Protein AF-A0A5C8MMD8-F1 (afdb_monomer_lite)

pLDDT: mean 87.46, std 16.1, range [42.62, 98.06]

Radius of gyration: 28.69 Å; chains: 1; bounding box: 65×42×92 Å

Structure (mmCIF, N/CA/C/O backbone):
data_AF-A0A5C8MMD8-F1
#
_entry.id   AF-A0A5C8MMD8-F1
#
loop_
_atom_site.group_PDB
_atom_site.id
_atom_site.type_symbol
_atom_site.label_atom_id
_atom_site.label_alt_id
_atom_site.label_comp_id
_atom_site.label_asym_id
_atom_site.label_entity_id
_atom_site.label_seq_id
_atom_site.pdbx_PDB_ins_code
_atom_site.Cartn_x
_atom_site.Cartn_y
_atom_site.Cartn_z
_atom_site.occupancy
_atom_site.B_iso_or_equiv
_atom_site.auth_seq_id
_atom_site.auth_comp_id
_atom_site.auth_asym_id
_atom_site.auth_atom_id
_atom_site.pdbx_PDB_model_num
ATOM 1 N N . MET A 1 1 ? 32.318 -25.741 -52.973 1.00 46.41 1 MET A N 1
ATOM 2 C CA . MET A 1 1 ? 31.418 -24.563 -52.911 1.00 46.41 1 MET A CA 1
ATOM 3 C C . MET A 1 1 ? 30.140 -24.776 -52.085 1.00 46.41 1 MET A C 1
ATOM 5 O O . MET A 1 1 ? 29.779 -23.876 -51.345 1.00 46.41 1 MET A O 1
ATOM 9 N N . ARG A 1 2 ? 29.483 -25.950 -52.104 1.00 48.44 2 ARG A N 1
ATOM 10 C CA . ARG A 1 2 ? 28.218 -26.185 -51.361 1.00 48.44 2 ARG A CA 1
ATOM 11 C C . ARG A 1 2 ? 28.282 -26.127 -49.821 1.00 48.44 2 ARG A C 1
ATOM 13 O O . ARG A 1 2 ? 27.280 -25.807 -49.202 1.00 48.44 2 ARG A O 1
ATOM 20 N N . LYS A 1 3 ? 29.433 -26.405 -49.193 1.00 42.62 3 LYS A N 1
ATOM 21 C CA . LYS A 1 3 ? 29.568 -26.375 -47.718 1.00 42.62 3 LYS A CA 1
ATOM 22 C C . LYS A 1 3 ? 29.723 -24.961 -47.141 1.00 42.62 3 LYS A C 1
ATOM 24 O O . LYS A 1 3 ? 29.409 -24.745 -45.981 1.00 42.62 3 LYS A O 1
ATOM 29 N N . TRP A 1 4 ? 30.172 -24.003 -47.953 1.00 47.69 4 TRP A N 1
ATOM 30 C CA . TRP A 1 4 ? 30.433 -22.628 -47.508 1.00 47.69 4 TRP A CA 1
ATOM 31 C C . TRP A 1 4 ? 29.162 -21.766 -47.553 1.00 47.69 4 TRP A C 1
ATOM 33 O O . TRP A 1 4 ? 29.033 -20.815 -46.792 1.00 47.69 4 TRP A O 1
ATOM 43 N N . MET A 1 5 ? 28.177 -22.157 -48.370 1.00 52.69 5 MET A N 1
ATOM 44 C CA . MET A 1 5 ? 26.865 -21.501 -48.427 1.00 52.69 5 MET A CA 1
ATOM 45 C C . MET A 1 5 ? 25.982 -21.802 -47.204 1.00 52.69 5 MET A C 1
ATOM 47 O O . MET A 1 5 ? 25.173 -20.964 -46.822 1.00 52.69 5 MET A O 1
ATOM 51 N N . ILE A 1 6 ? 26.161 -22.953 -46.545 1.00 56.09 6 ILE A N 1
ATOM 52 C CA . ILE A 1 6 ? 25.385 -23.314 -45.342 1.00 56.09 6 ILE A CA 1
ATOM 53 C C . ILE A 1 6 ? 25.872 -22.521 -44.119 1.00 56.09 6 ILE A C 1
ATOM 55 O O . ILE A 1 6 ? 25.065 -22.070 -43.313 1.00 56.09 6 ILE A O 1
ATOM 59 N N . VAL A 1 7 ? 27.182 -22.272 -44.015 1.00 55.50 7 VAL A N 1
ATOM 60 C CA . VAL A 1 7 ? 27.767 -21.476 -42.920 1.00 55.50 7 VAL A CA 1
ATOM 61 C C . VAL A 1 7 ? 27.340 -20.006 -43.009 1.00 55.50 7 VAL A C 1
ATOM 63 O O . VAL A 1 7 ? 27.026 -19.395 -41.991 1.00 55.50 7 VAL A O 1
ATOM 66 N N . ALA A 1 8 ? 27.234 -19.459 -44.224 1.00 55.22 8 ALA A N 1
ATOM 67 C CA . ALA A 1 8 ? 26.749 -18.096 -44.441 1.00 55.22 8 ALA A CA 1
ATOM 68 C C . ALA A 1 8 ? 25.257 -17.927 -44.090 1.00 55.22 8 ALA A C 1
ATOM 70 O O . ALA A 1 8 ? 24.868 -16.894 -43.552 1.00 55.22 8 ALA A O 1
ATOM 71 N N . ALA A 1 9 ? 24.427 -18.950 -44.330 1.00 54.44 9 ALA A N 1
ATOM 72 C CA . ALA A 1 9 ? 23.003 -18.909 -43.993 1.00 54.44 9 ALA A CA 1
ATOM 73 C C . ALA A 1 9 ? 22.754 -18.953 -42.474 1.00 54.44 9 ALA A C 1
ATOM 75 O O . ALA A 1 9 ? 21.886 -18.243 -41.979 1.00 54.44 9 ALA A O 1
ATOM 76 N N . VAL A 1 10 ? 23.547 -19.719 -41.715 1.00 54.47 10 VAL A N 1
ATOM 77 C CA . VAL A 1 10 ? 23.440 -19.757 -40.244 1.00 54.47 10 VAL A CA 1
ATOM 78 C C . VAL A 1 10 ? 23.956 -18.454 -39.622 1.00 54.47 10 VAL A C 1
ATOM 80 O O . VAL A 1 10 ? 23.320 -17.915 -38.721 1.00 54.47 10 VAL A O 1
ATOM 83 N N . ALA A 1 11 ? 25.039 -17.880 -40.156 1.00 53.16 11 ALA A N 1
ATOM 84 C CA . ALA A 1 11 ? 25.539 -16.575 -39.717 1.00 53.16 11 ALA A CA 1
ATOM 85 C C . ALA A 1 11 ? 24.555 -15.424 -40.013 1.00 53.16 11 ALA A C 1
ATOM 87 O O . ALA A 1 11 ? 24.476 -14.480 -39.233 1.00 53.16 11 ALA A O 1
ATOM 88 N N . ALA A 1 12 ? 23.760 -15.514 -41.085 1.00 52.06 12 ALA A N 1
ATOM 89 C CA . ALA A 1 12 ? 22.730 -14.522 -41.397 1.00 52.06 12 ALA A CA 1
ATOM 90 C C . ALA A 1 12 ? 21.534 -14.574 -40.426 1.00 52.06 12 ALA A C 1
ATOM 92 O O . ALA A 1 12 ? 20.993 -13.527 -40.084 1.00 52.06 12 ALA A O 1
ATOM 93 N N . VAL A 1 13 ? 21.158 -15.757 -39.921 1.00 52.53 13 VAL A N 1
ATOM 94 C CA . VAL A 1 13 ? 20.082 -15.890 -38.917 1.00 52.53 13 VAL A CA 1
ATOM 95 C C . VAL A 1 13 ? 20.528 -15.366 -37.544 1.00 52.53 13 VAL A C 1
ATOM 97 O O . VAL A 1 13 ? 19.727 -14.758 -36.842 1.00 52.53 13 VAL A O 1
ATOM 100 N N . PHE A 1 14 ? 21.813 -15.500 -37.190 1.00 52.72 14 PHE A N 1
ATOM 101 C CA . PHE A 1 14 ? 22.372 -14.857 -35.990 1.00 52.72 14 PHE A CA 1
ATOM 102 C C . PHE A 1 14 ? 22.688 -13.362 -36.184 1.00 52.72 14 PHE A C 1
ATOM 104 O O . PHE A 1 14 ? 22.654 -12.606 -35.218 1.00 52.72 14 PHE A O 1
ATOM 111 N N . GLY A 1 15 ? 22.952 -12.916 -37.417 1.00 48.47 15 GLY A N 1
ATOM 112 C CA . GLY A 1 15 ? 23.189 -11.507 -37.749 1.00 48.47 15 GLY A CA 1
ATOM 113 C C . GLY A 1 15 ? 21.914 -10.662 -37.834 1.00 48.47 15 GLY A C 1
ATOM 114 O O . GLY A 1 15 ? 21.949 -9.475 -37.524 1.00 48.47 15 GLY A O 1
ATOM 115 N N . LEU A 1 16 ? 20.770 -11.256 -38.192 1.00 48.12 16 LEU A N 1
ATOM 116 C CA . LEU A 1 16 ? 19.490 -10.539 -38.286 1.00 48.12 16 LEU A CA 1
ATOM 117 C C . LEU A 1 16 ? 18.851 -10.232 -36.922 1.00 48.12 16 LEU A C 1
ATOM 119 O O . LEU A 1 16 ? 18.068 -9.291 -36.831 1.00 48.12 16 LEU A O 1
ATOM 123 N N . SER A 1 17 ? 19.232 -10.938 -35.852 1.00 51.38 17 SER A N 1
ATOM 124 C CA . SER A 1 17 ? 18.827 -10.580 -34.481 1.00 51.38 17 SER A CA 1
ATOM 125 C C . SER A 1 17 ? 19.611 -9.393 -33.903 1.00 51.38 17 SER A C 1
ATOM 127 O O . SER A 1 17 ? 19.247 -8.888 -32.848 1.00 51.38 17 SER A O 1
ATOM 129 N N . ALA A 1 18 ? 20.665 -8.923 -34.584 1.00 46.69 18 ALA A N 1
ATOM 130 C CA . ALA A 1 18 ? 21.453 -7.760 -34.167 1.00 46.69 18 ALA A CA 1
ATOM 131 C C . ALA A 1 18 ? 20.934 -6.426 -34.743 1.00 46.69 18 ALA A C 1
ATOM 133 O O . ALA A 1 18 ? 21.474 -5.368 -34.432 1.00 46.69 18 ALA A O 1
ATOM 134 N N . CYS A 1 19 ? 19.878 -6.458 -35.563 1.00 45.34 19 CYS A N 1
ATOM 135 C CA . CYS A 1 19 ? 19.199 -5.267 -36.074 1.00 45.34 19 CYS A CA 1
ATOM 136 C C . CYS A 1 19 ? 17.791 -5.135 -35.480 1.00 45.34 19 CYS A C 1
ATOM 138 O O . CYS A 1 19 ? 16.824 -4.906 -36.199 1.00 45.34 19 CYS A O 1
ATOM 140 N N . ASN A 1 20 ? 17.667 -5.269 -34.161 1.00 44.66 20 ASN A N 1
ATOM 141 C CA . ASN A 1 20 ? 16.572 -4.642 -33.435 1.00 44.66 20 ASN A CA 1
ATOM 142 C C . ASN A 1 20 ? 17.212 -3.578 -32.544 1.00 44.66 20 ASN A C 1
ATOM 144 O O . ASN A 1 20 ? 18.154 -3.882 -31.819 1.00 44.66 20 ASN A O 1
ATOM 148 N N . ASN A 1 21 ? 16.748 -2.333 -32.635 1.00 47.78 21 ASN A N 1
ATOM 149 C CA . ASN A 1 21 ? 17.170 -1.222 -31.776 1.00 47.78 21 ASN A CA 1
ATOM 150 C C . ASN A 1 21 ? 16.645 -1.432 -30.340 1.00 47.78 21 ASN A C 1
ATOM 152 O O . ASN A 1 21 ? 15.859 -0.636 -29.829 1.00 47.78 21 ASN A O 1
ATOM 156 N N . GLY A 1 22 ? 17.020 -2.553 -29.731 1.00 50.78 22 GLY A N 1
ATOM 157 C CA . GLY A 1 22 ? 16.816 -2.883 -28.336 1.00 50.78 22 GLY A CA 1
ATOM 158 C C . GLY A 1 22 ? 17.999 -2.361 -27.541 1.00 50.78 22 GLY A C 1
ATOM 159 O O . GLY A 1 22 ? 19.149 -2.568 -27.922 1.00 50.78 22 GLY A O 1
ATOM 160 N N . ASP A 1 23 ? 17.707 -1.611 -26.486 1.00 56.38 23 ASP A N 1
ATOM 161 C CA . ASP A 1 23 ? 18.675 -0.971 -25.597 1.00 56.38 23 ASP A CA 1
ATOM 162 C C . ASP A 1 23 ? 19.722 -2.011 -25.139 1.00 56.38 23 ASP A C 1
ATOM 164 O O . ASP A 1 23 ? 19.464 -2.837 -24.261 1.00 56.38 23 ASP A O 1
ATOM 168 N N . SER A 1 24 ? 20.911 -2.005 -25.753 1.00 67.12 24 SER A N 1
ATOM 169 C CA . SER A 1 24 ? 21.976 -3.005 -25.554 1.00 67.12 24 SER A CA 1
ATOM 170 C C . SER A 1 24 ? 22.722 -2.833 -24.224 1.00 67.12 24 SER A C 1
ATOM 172 O O . SER A 1 24 ? 23.865 -3.267 -24.063 1.00 67.12 24 SER A O 1
ATOM 174 N N . GLU A 1 25 ? 22.108 -2.124 -23.282 1.00 87.81 25 GLU A N 1
ATOM 175 C CA . GLU A 1 25 ? 22.672 -1.801 -21.986 1.00 87.81 25 GLU A CA 1
ATOM 176 C C . GLU A 1 25 ? 22.739 -3.076 -21.134 1.00 87.81 25 GLU A C 1
ATOM 178 O O . GLU A 1 25 ? 21.723 -3.672 -20.766 1.00 87.81 25 GLU A O 1
ATOM 183 N N . VAL A 1 26 ? 23.963 -3.518 -20.843 1.00 92.00 26 VAL A N 1
ATOM 184 C CA . VAL A 1 26 ? 24.221 -4.656 -19.956 1.00 92.00 26 VAL A CA 1
ATOM 185 C C . VAL A 1 26 ? 24.110 -4.188 -18.511 1.00 92.00 26 VAL A C 1
ATOM 187 O O . VAL A 1 26 ? 24.932 -3.393 -18.059 1.00 92.00 26 VAL A O 1
ATOM 190 N N . ILE A 1 27 ? 23.132 -4.725 -17.780 1.00 93.56 27 ILE A N 1
ATOM 191 C CA . ILE A 1 27 ? 22.889 -4.378 -16.372 1.00 93.56 27 ILE A CA 1
ATOM 192 C C . ILE A 1 27 ? 23.611 -5.321 -15.406 1.00 93.56 27 ILE A C 1
ATOM 194 O O . ILE A 1 27 ? 23.958 -4.924 -14.297 1.00 93.56 27 ILE A O 1
ATOM 198 N N . VAL A 1 28 ? 23.881 -6.562 -15.826 1.00 94.19 28 VAL A N 1
ATOM 199 C CA . VAL A 1 28 ? 24.637 -7.542 -15.036 1.00 94.19 28 VAL A CA 1
ATOM 200 C C . VAL A 1 28 ? 25.576 -8.317 -15.950 1.00 94.19 28 VAL A C 1
ATOM 202 O O . VAL A 1 28 ? 25.166 -8.840 -16.986 1.00 94.19 28 VAL A O 1
ATOM 205 N N . LYS A 1 29 ? 26.845 -8.418 -15.545 1.00 93.31 29 LYS A N 1
ATOM 206 C CA . LYS A 1 29 ? 27.842 -9.273 -16.196 1.00 93.31 29 LYS A CA 1
ATOM 207 C C . LYS A 1 29 ? 28.033 -10.543 -15.383 1.00 93.31 29 LYS A C 1
ATOM 209 O O . LYS A 1 29 ? 28.286 -10.466 -14.182 1.00 93.31 29 LYS A O 1
ATOM 214 N N . THR A 1 30 ? 27.978 -11.694 -16.040 1.00 92.81 30 THR A N 1
ATOM 215 C CA . THR A 1 30 ? 28.330 -12.981 -15.431 1.00 92.81 30 THR A CA 1
ATOM 216 C C . THR A 1 30 ? 29.343 -13.713 -16.307 1.00 92.81 30 THR A C 1
ATOM 218 O O . THR A 1 30 ? 29.597 -13.314 -17.445 1.00 92.81 30 THR A O 1
ATOM 221 N N . LYS A 1 31 ? 29.950 -14.779 -15.778 1.00 92.88 31 LYS A N 1
ATOM 222 C CA . LYS A 1 31 ? 30.872 -15.625 -16.553 1.00 92.88 31 LYS A CA 1
ATOM 223 C C . LYS A 1 31 ? 30.159 -16.401 -17.665 1.00 92.88 31 LYS A C 1
ATOM 225 O O . LYS A 1 31 ? 30.794 -16.719 -18.664 1.00 92.88 31 LYS A O 1
ATOM 230 N N . ASP A 1 32 ? 28.862 -16.646 -17.500 1.00 92.81 32 ASP A N 1
ATOM 231 C CA . ASP A 1 32 ? 28.055 -17.516 -18.361 1.00 92.81 32 ASP A CA 1
ATOM 232 C C . ASP A 1 32 ? 27.128 -16.731 -19.307 1.00 92.81 32 ASP A C 1
ATOM 234 O O . ASP A 1 32 ? 26.332 -17.314 -20.036 1.00 92.81 32 ASP A O 1
ATOM 238 N N . GLY A 1 33 ? 27.227 -15.399 -19.311 1.00 86.94 33 GLY A N 1
ATOM 239 C CA . GLY A 1 33 ? 26.404 -14.522 -20.140 1.00 86.94 33 GLY A CA 1
ATOM 240 C C . GLY A 1 33 ? 26.110 -13.183 -19.472 1.00 86.94 33 GLY A C 1
ATOM 241 O O . GLY A 1 33 ? 26.153 -13.040 -18.249 1.00 86.94 33 GLY A O 1
ATOM 242 N N . ASN A 1 34 ? 25.818 -12.175 -20.284 1.00 92.94 34 ASN A N 1
ATOM 243 C CA . ASN A 1 34 ? 25.383 -10.871 -19.795 1.00 92.94 34 ASN A CA 1
ATOM 244 C C . ASN A 1 34 ? 23.858 -10.825 -19.754 1.00 92.94 34 ASN A C 1
ATOM 246 O O . ASN A 1 34 ? 23.221 -11.314 -20.679 1.00 92.94 34 ASN A O 1
ATOM 250 N N . ILE A 1 35 ? 23.303 -10.171 -18.736 1.00 92.00 35 ILE A N 1
ATOM 251 C CA . ILE A 1 35 ? 21.876 -9.850 -18.677 1.00 92.00 35 ILE A CA 1
ATOM 252 C C . ILE A 1 35 ? 21.706 -8.421 -19.177 1.00 92.00 35 ILE A C 1
ATOM 254 O O . ILE A 1 35 ? 22.309 -7.479 -18.643 1.00 92.00 35 ILE A O 1
ATOM 258 N N . THR A 1 36 ? 20.890 -8.267 -20.215 1.00 94.19 36 THR A N 1
ATOM 259 C CA . THR A 1 36 ? 20.574 -6.959 -20.797 1.00 94.19 36 THR A CA 1
ATOM 260 C C . THR A 1 36 ? 19.342 -6.345 -20.144 1.00 94.19 36 THR A C 1
ATOM 262 O O . THR A 1 36 ? 18.488 -7.034 -19.580 1.00 94.19 36 THR A O 1
ATOM 265 N N . LYS A 1 37 ? 19.230 -5.022 -20.236 1.00 93.69 37 LYS A N 1
ATOM 266 C CA . LYS A 1 37 ? 18.048 -4.279 -19.798 1.00 93.69 37 LYS A CA 1
ATOM 267 C C . LYS A 1 37 ? 16.771 -4.748 -20.496 1.00 93.69 37 LYS A C 1
ATOM 269 O O . LYS A 1 37 ? 15.736 -4.850 -19.844 1.00 93.69 37 LYS A O 1
ATOM 274 N N . GLU A 1 38 ? 16.837 -5.042 -21.793 1.00 92.81 38 GLU A N 1
ATOM 275 C CA . GLU A 1 38 ? 15.684 -5.522 -22.562 1.00 92.81 38 GLU A CA 1
ATOM 276 C C . GLU A 1 38 ? 15.229 -6.913 -22.106 1.00 92.81 38 GLU A C 1
ATOM 278 O O . GLU A 1 38 ? 14.036 -7.128 -21.895 1.00 92.81 38 GLU A O 1
ATOM 283 N N . GLU A 1 39 ? 16.166 -7.839 -21.893 1.00 92.88 39 GLU A N 1
ATOM 284 C CA . GLU A 1 39 ? 15.867 -9.174 -21.369 1.00 92.88 39 GLU A CA 1
ATOM 285 C C . GLU A 1 39 ? 15.186 -9.087 -20.000 1.00 92.88 39 GLU A C 1
ATOM 287 O O . GLU A 1 39 ? 14.111 -9.653 -19.791 1.00 92.88 39 GLU A O 1
ATOM 292 N N . PHE A 1 40 ? 15.751 -8.286 -19.095 1.00 94.62 40 PHE A N 1
ATOM 293 C CA . PHE A 1 40 ? 15.166 -8.059 -17.780 1.00 94.62 40 PHE A CA 1
ATOM 294 C C . PHE A 1 40 ? 13.780 -7.403 -17.858 1.00 94.62 40 PHE A C 1
ATOM 296 O O . PHE A 1 40 ? 12.847 -7.848 -17.188 1.00 94.62 40 PHE A O 1
ATOM 303 N N . TYR A 1 41 ? 13.609 -6.382 -18.703 1.00 94.38 41 TYR A N 1
ATOM 304 C CA . TYR A 1 41 ? 12.322 -5.718 -18.910 1.00 94.38 41 TYR A CA 1
ATOM 305 C C . TYR A 1 41 ? 11.257 -6.682 -19.439 1.00 94.38 41 TYR A C 1
ATOM 307 O O . TYR A 1 41 ? 10.128 -6.676 -18.946 1.00 94.38 41 TYR A O 1
ATOM 315 N N . ASN A 1 42 ? 11.598 -7.522 -20.417 1.00 95.19 42 ASN A N 1
ATOM 316 C CA . ASN A 1 42 ? 10.671 -8.489 -20.997 1.00 95.19 42 ASN A CA 1
ATOM 317 C C . ASN A 1 42 ? 10.249 -9.549 -19.971 1.00 95.19 42 ASN A C 1
ATOM 319 O O . ASN A 1 42 ? 9.054 -9.835 -19.853 1.00 95.19 42 ASN A O 1
ATOM 323 N N . GLU A 1 43 ? 11.186 -10.050 -19.165 1.00 96.25 43 GLU A N 1
ATOM 324 C CA . GLU A 1 43 ? 10.891 -10.966 -18.058 1.00 96.25 43 GLU A CA 1
ATOM 325 C C . GLU A 1 43 ? 10.001 -10.315 -16.990 1.00 96.25 43 GLU A C 1
ATOM 327 O O . GLU A 1 43 ? 8.998 -10.893 -16.565 1.00 96.25 43 GLU A O 1
ATOM 332 N N . MET A 1 44 ? 10.300 -9.077 -16.584 1.00 96.06 44 MET A N 1
ATOM 333 C CA . MET A 1 44 ? 9.451 -8.328 -15.653 1.00 96.06 44 MET A CA 1
ATOM 334 C C . MET A 1 44 ? 8.056 -8.085 -16.226 1.00 96.06 44 MET A C 1
ATOM 336 O O . MET A 1 44 ? 7.055 -8.269 -15.535 1.00 96.06 44 MET A O 1
ATOM 340 N N . LYS A 1 45 ? 7.963 -7.694 -17.498 1.00 95.31 45 LYS A N 1
ATOM 341 C CA . LYS A 1 45 ? 6.689 -7.477 -18.183 1.00 95.31 45 LYS A CA 1
ATOM 342 C C . LYS A 1 45 ? 5.849 -8.753 -18.195 1.00 95.31 45 LYS A C 1
ATOM 344 O O . LYS A 1 45 ? 4.648 -8.674 -17.945 1.00 95.31 45 LYS A O 1
ATOM 349 N N . ALA A 1 46 ? 6.466 -9.907 -18.443 1.00 96.50 46 ALA A N 1
ATOM 350 C CA . ALA A 1 46 ? 5.783 -11.195 -18.424 1.00 96.50 46 ALA A CA 1
ATOM 351 C C . ALA A 1 46 ? 5.290 -11.578 -17.017 1.00 96.50 46 ALA A C 1
ATOM 353 O O . ALA A 1 46 ? 4.182 -12.092 -16.881 1.00 96.50 46 ALA A O 1
ATOM 354 N N . ARG A 1 47 ? 6.080 -11.298 -15.973 1.00 96.56 47 ARG A N 1
ATOM 355 C CA . ARG A 1 47 ? 5.766 -11.696 -14.589 1.00 96.56 47 ARG A CA 1
ATOM 356 C C . ARG A 1 47 ? 4.807 -10.745 -13.874 1.00 96.56 47 ARG A C 1
ATOM 358 O O . ARG A 1 47 ? 3.871 -11.204 -13.233 1.00 96.56 47 ARG A O 1
ATOM 365 N N . VAL A 1 48 ? 5.037 -9.435 -13.972 1.00 96.00 48 VAL A N 1
ATOM 366 C CA . VAL A 1 48 ? 4.330 -8.399 -13.187 1.00 96.00 48 VAL A CA 1
ATOM 367 C C . VAL A 1 48 ? 3.758 -7.261 -14.038 1.00 96.00 48 VAL A C 1
ATOM 369 O O . VAL A 1 48 ? 3.040 -6.399 -13.534 1.00 96.00 48 VAL A O 1
ATOM 372 N N . GLY A 1 49 ? 4.022 -7.244 -15.348 1.00 95.94 49 GLY A N 1
ATOM 373 C CA . GLY A 1 49 ? 3.668 -6.116 -16.216 1.00 95.94 49 GLY A CA 1
ATOM 374 C C . GLY A 1 49 ? 2.174 -5.797 -16.265 1.00 95.94 49 GLY A C 1
ATOM 375 O O . GLY A 1 49 ? 1.809 -4.626 -16.350 1.00 95.94 49 GLY A O 1
ATOM 376 N N . LYS A 1 50 ? 1.301 -6.810 -16.165 1.00 96.31 50 LYS A N 1
ATOM 377 C CA . LYS A 1 50 ? -0.161 -6.618 -16.160 1.00 96.31 50 LYS A CA 1
ATOM 378 C C . LYS A 1 50 ? -0.642 -5.822 -14.943 1.00 96.31 50 LYS A C 1
ATOM 380 O O . LYS A 1 50 ? -1.527 -4.980 -15.073 1.00 96.31 50 LYS A O 1
ATOM 385 N N . GLU A 1 51 ? -0.087 -6.095 -13.770 1.00 95.38 51 GLU A N 1
ATOM 386 C CA . GLU A 1 51 ? -0.471 -5.405 -12.536 1.00 95.38 51 GLU A CA 1
ATOM 387 C C . GLU A 1 51 ? 0.096 -3.990 -12.522 1.00 95.38 51 GLU A C 1
ATOM 389 O O . GLU A 1 51 ? -0.650 -3.033 -12.322 1.00 95.38 51 GLU A O 1
ATOM 394 N N . VAL A 1 52 ? 1.377 -3.852 -12.875 1.00 95.50 52 VAL A N 1
ATOM 395 C CA . VAL A 1 52 ? 2.054 -2.554 -12.956 1.00 95.50 52 VAL A CA 1
ATOM 396 C C . VAL A 1 52 ? 1.342 -1.620 -13.935 1.00 95.50 52 VAL A C 1
ATOM 398 O O . VAL A 1 52 ? 1.074 -0.470 -13.595 1.00 95.50 52 VAL A O 1
ATOM 401 N N . ILE A 1 53 ? 0.971 -2.087 -15.135 1.00 96.19 53 ILE A N 1
ATOM 402 C CA . ILE A 1 53 ? 0.303 -1.211 -16.109 1.00 96.19 53 ILE A CA 1
ATOM 403 C C . ILE A 1 53 ? -1.093 -0.788 -15.644 1.00 96.19 53 ILE A C 1
ATOM 405 O O . ILE A 1 53 ? -1.471 0.366 -15.835 1.00 96.19 53 ILE A O 1
ATOM 409 N N . ARG A 1 54 ? -1.849 -1.683 -14.992 1.00 95.81 54 ARG A N 1
ATOM 410 C CA . ARG A 1 54 ? -3.153 -1.346 -14.403 1.00 95.81 54 ARG A CA 1
ATOM 411 C C . ARG A 1 54 ? -2.991 -0.264 -13.340 1.00 95.81 54 ARG A C 1
ATOM 413 O O . ARG A 1 54 ? -3.740 0.709 -13.343 1.00 95.81 54 ARG A O 1
ATOM 420 N N . ASP A 1 55 ? -2.019 -0.427 -12.453 1.00 96.06 55 ASP A N 1
ATOM 421 C CA . ASP A 1 55 ? -1.793 0.485 -11.337 1.00 96.06 55 ASP A CA 1
ATOM 422 C C . ASP A 1 55 ? -1.355 1.869 -11.829 1.00 96.06 55 ASP A C 1
ATOM 424 O O . ASP A 1 55 ? -1.935 2.872 -11.411 1.00 96.06 55 ASP A O 1
ATOM 428 N N . LEU A 1 56 ? -0.461 1.926 -12.821 1.00 96.06 56 LEU A N 1
ATOM 429 C CA . LEU A 1 56 ? -0.067 3.173 -13.482 1.00 96.06 56 LEU A CA 1
ATOM 430 C C . LEU A 1 56 ? -1.245 3.868 -14.178 1.00 96.06 56 LEU A C 1
ATOM 432 O O . LEU A 1 56 ? -1.375 5.093 -14.116 1.00 96.06 56 LEU A O 1
ATOM 436 N N . VAL A 1 57 ? -2.120 3.109 -14.847 1.00 96.81 57 VAL A N 1
ATOM 437 C CA . VAL A 1 57 ? -3.327 3.663 -15.478 1.00 96.81 57 VAL A CA 1
ATOM 438 C C . VAL A 1 57 ? -4.280 4.213 -14.419 1.00 96.81 57 VAL A C 1
ATOM 440 O O . VAL A 1 57 ? -4.756 5.340 -14.567 1.00 96.81 57 VAL A O 1
ATOM 443 N N . HIS A 1 58 ? -4.528 3.462 -13.343 1.00 95.81 58 HIS A N 1
ATOM 444 C CA . HIS A 1 58 ? -5.363 3.913 -12.230 1.00 95.81 58 HIS A CA 1
ATOM 445 C C . HIS A 1 58 ? -4.801 5.194 -11.619 1.00 95.81 58 HIS A C 1
ATOM 447 O O . HIS A 1 58 ? -5.530 6.177 -11.526 1.00 95.81 58 HIS A O 1
ATOM 453 N N . GLU A 1 59 ? -3.513 5.240 -11.279 1.00 95.62 59 GLU A N 1
ATOM 454 C CA . GLU A 1 59 ? -2.915 6.446 -10.710 1.00 95.62 59 GLU A CA 1
ATOM 455 C C . GLU A 1 59 ? -3.093 7.640 -11.654 1.00 95.62 59 GLU A C 1
ATOM 457 O O . GLU A 1 59 ? -3.552 8.703 -11.232 1.00 95.62 59 GLU A O 1
ATOM 462 N N . LYS A 1 60 ? -2.803 7.466 -12.948 1.00 95.94 60 LYS A N 1
ATOM 463 C CA . LYS A 1 60 ? -2.837 8.557 -13.929 1.00 95.94 60 LYS A CA 1
ATOM 464 C C . LYS A 1 60 ? -4.245 9.084 -14.197 1.00 95.94 60 LYS A C 1
ATOM 466 O O . LYS A 1 60 ? -4.417 10.287 -14.393 1.00 95.94 60 LYS A O 1
ATOM 471 N N . VAL A 1 61 ? -5.245 8.205 -14.245 1.00 96.62 61 VAL A N 1
ATOM 472 C CA . VAL A 1 61 ? -6.643 8.586 -14.495 1.00 96.62 61 VAL A CA 1
ATOM 473 C C . VAL A 1 61 ? -7.278 9.159 -13.233 1.00 96.62 61 VAL A C 1
ATOM 475 O O . VAL A 1 61 ? -7.895 10.222 -13.290 1.00 96.62 61 VAL A O 1
ATOM 478 N N . LEU A 1 62 ? -7.099 8.493 -12.092 1.00 96.81 62 LEU A N 1
ATOM 479 C CA . LEU A 1 62 ? -7.725 8.894 -10.837 1.00 96.81 62 LEU A CA 1
ATOM 480 C C . LEU A 1 62 ? -7.099 10.176 -10.282 1.00 96.81 62 LEU A C 1
ATOM 482 O O . LEU A 1 62 ? -7.843 11.041 -9.838 1.00 96.81 62 LEU A O 1
ATOM 486 N N . SER A 1 63 ? -5.780 10.379 -10.404 1.00 95.81 63 SER A N 1
ATOM 487 C CA . SER A 1 63 ? -5.123 11.623 -9.950 1.00 95.81 63 SER A CA 1
ATOM 488 C C . SER A 1 63 ? -5.595 12.875 -10.697 1.00 95.81 63 SER A C 1
ATOM 490 O O . SER A 1 63 ? -5.422 13.988 -10.205 1.00 95.81 63 SER A O 1
ATOM 492 N N . LYS A 1 64 ? -6.181 12.730 -11.896 1.00 95.62 64 LYS A N 1
ATOM 493 C CA . LYS A 1 64 ? -6.796 13.860 -12.613 1.00 95.62 64 LYS A CA 1
ATOM 494 C C . LYS A 1 64 ? -8.150 14.258 -12.028 1.00 95.62 64 LYS A C 1
ATOM 496 O O . LYS A 1 64 ? -8.533 15.417 -12.156 1.00 95.62 64 LYS A O 1
ATOM 501 N N . LYS A 1 65 ? -8.878 13.305 -11.443 1.00 94.88 65 LYS A N 1
ATOM 502 C CA . LYS A 1 65 ? -10.231 13.507 -10.908 1.00 94.88 65 LYS A CA 1
ATOM 503 C C . LYS A 1 65 ? -10.227 13.789 -9.409 1.00 94.88 65 LYS A C 1
ATOM 505 O O . LYS A 1 65 ? -10.933 14.680 -8.953 1.00 94.88 65 LYS A O 1
ATOM 510 N N . TYR A 1 66 ? -9.405 13.066 -8.657 1.00 95.62 66 TYR A N 1
ATOM 511 C CA . TYR A 1 66 ? -9.345 13.144 -7.204 1.00 95.62 66 TYR A CA 1
ATOM 512 C C . TYR A 1 66 ? -7.970 13.625 -6.767 1.00 95.62 66 TYR A C 1
ATOM 514 O O . TYR A 1 66 ? -6.938 13.183 -7.269 1.00 95.62 66 TYR A O 1
ATOM 522 N N . LYS A 1 67 ? -7.961 14.526 -5.788 1.00 94.12 67 LYS A N 1
ATOM 523 C CA . LYS A 1 67 ? -6.735 14.973 -5.131 1.00 94.12 67 LYS A CA 1
ATOM 524 C C . LYS A 1 67 ? -6.538 14.172 -3.859 1.00 94.12 67 LYS A C 1
ATOM 526 O O . LYS A 1 67 ? -7.479 14.025 -3.084 1.00 94.12 67 LYS A O 1
ATOM 531 N N . VAL A 1 68 ? -5.323 13.693 -3.644 1.00 96.44 68 VAL A N 1
ATOM 532 C CA . VAL A 1 68 ? -4.873 13.134 -2.369 1.00 96.44 68 VAL A CA 1
ATOM 533 C C . VAL A 1 68 ? -3.783 14.058 -1.853 1.00 96.44 68 VAL A C 1
ATOM 535 O O . VAL A 1 68 ? -2.847 14.381 -2.581 1.00 96.44 68 VAL A O 1
ATOM 538 N N . THR A 1 69 ? -3.963 14.548 -0.635 1.00 97.12 69 THR A N 1
ATOM 539 C CA . THR A 1 69 ? -3.014 15.434 0.038 1.00 97.12 69 THR A CA 1
ATOM 540 C C . THR A 1 69 ? -1.993 14.622 0.822 1.00 97.12 69 THR A C 1
ATOM 542 O O . THR A 1 69 ? -2.294 13.521 1.281 1.00 97.12 69 THR A O 1
ATOM 545 N N . ASP A 1 70 ? -0.811 15.193 1.054 1.00 96.81 70 ASP A N 1
ATOM 546 C CA . ASP A 1 70 ? 0.217 14.537 1.870 1.00 96.81 70 ASP A CA 1
ATOM 547 C C . ASP A 1 70 ? -0.287 14.221 3.281 1.00 96.81 70 ASP A C 1
ATOM 549 O O . ASP A 1 70 ? -0.004 13.153 3.803 1.00 96.81 70 ASP A O 1
ATOM 553 N N . LYS A 1 71 ? -1.148 15.078 3.844 1.00 97.81 71 LYS A N 1
ATOM 554 C CA . LYS A 1 71 ? -1.791 14.841 5.144 1.00 97.81 71 LYS A CA 1
ATOM 555 C C . LYS A 1 71 ? -2.670 13.590 5.164 1.00 97.81 71 LYS A C 1
ATOM 557 O O . LYS A 1 71 ? -2.734 12.911 6.182 1.00 97.81 71 LYS A O 1
ATOM 562 N N . GLU A 1 72 ? -3.383 13.302 4.075 1.00 97.38 72 GLU A N 1
ATOM 563 C CA . GLU A 1 72 ? -4.190 12.078 3.977 1.00 97.38 72 GLU A CA 1
ATOM 564 C C . GLU A 1 72 ? -3.297 10.838 3.895 1.00 97.38 72 GLU A C 1
ATOM 566 O O . GLU A 1 72 ? -3.605 9.826 4.516 1.00 97.38 72 GLU A O 1
ATOM 571 N N . ILE A 1 73 ? -2.175 10.943 3.180 1.00 97.69 73 ILE A N 1
ATOM 572 C CA . ILE A 1 73 ? -1.175 9.874 3.078 1.00 97.6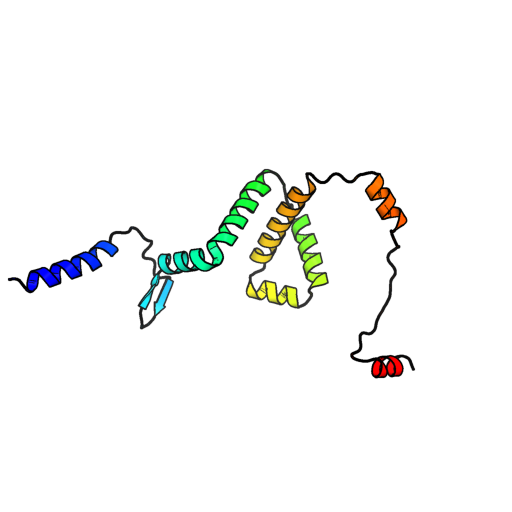9 73 ILE A CA 1
ATOM 573 C C . ILE A 1 73 ? -0.512 9.633 4.437 1.00 97.69 73 ILE A C 1
ATOM 575 O O . ILE A 1 73 ? -0.426 8.492 4.876 1.00 97.69 73 ILE A O 1
ATOM 579 N N . ASP A 1 74 ? -0.083 10.694 5.121 1.00 97.81 74 ASP A N 1
ATOM 580 C CA . ASP A 1 74 ? 0.566 10.611 6.431 1.00 97.81 74 ASP A CA 1
ATOM 581 C C . ASP A 1 74 ? -0.358 9.976 7.469 1.00 97.81 74 ASP A C 1
ATOM 583 O O . ASP A 1 74 ? 0.056 9.066 8.182 1.00 97.81 74 ASP A O 1
ATOM 587 N N . LYS A 1 75 ? -1.632 10.384 7.489 1.00 98.06 75 LYS A N 1
ATOM 588 C CA . LYS A 1 75 ? -2.639 9.793 8.374 1.00 98.06 75 LYS A CA 1
ATOM 589 C C . LYS A 1 75 ? -2.807 8.293 8.130 1.00 98.06 75 LYS A C 1
ATOM 591 O O . LYS A 1 75 ? -2.903 7.521 9.078 1.00 98.06 75 LYS A O 1
ATOM 596 N N . GLU A 1 76 ? -2.862 7.868 6.871 1.00 97.31 76 GLU A N 1
ATOM 597 C CA . GLU A 1 76 ? -3.018 6.445 6.566 1.00 97.31 76 GLU A CA 1
ATOM 598 C C . GLU A 1 76 ? -1.751 5.649 6.895 1.00 97.31 76 GLU A C 1
ATOM 600 O O . GLU A 1 76 ? -1.828 4.523 7.377 1.00 97.31 76 GLU A O 1
ATOM 605 N N . ILE A 1 77 ? -0.574 6.252 6.740 1.00 96.75 77 ILE A N 1
ATOM 606 C CA . ILE A 1 77 ? 0.688 5.659 7.189 1.00 96.75 77 ILE A CA 1
ATOM 607 C C . ILE A 1 77 ? 0.724 5.498 8.708 1.00 96.75 77 ILE A C 1
ATOM 609 O O . ILE A 1 77 ? 1.188 4.467 9.190 1.00 96.75 77 ILE A O 1
ATOM 613 N N . GLU A 1 78 ? 0.241 6.479 9.470 1.00 97.00 78 GLU A N 1
ATOM 614 C CA . GLU A 1 78 ? 0.103 6.356 10.925 1.00 97.00 78 GLU A CA 1
ATOM 615 C C . GLU A 1 78 ? -0.823 5.191 11.290 1.00 97.00 78 GLU A C 1
ATOM 617 O O . GLU A 1 78 ? -0.429 4.341 12.088 1.00 97.00 78 GLU A O 1
ATOM 622 N N . ASN A 1 79 ? -1.977 5.060 10.624 1.00 96.06 79 ASN A N 1
ATOM 623 C CA . ASN A 1 79 ? -2.871 3.912 10.814 1.00 96.06 79 ASN A CA 1
ATOM 624 C C . ASN A 1 79 ? -2.155 2.580 10.521 1.00 96.06 79 ASN A C 1
ATOM 626 O O . ASN A 1 79 ? -2.270 1.625 11.290 1.00 96.06 79 ASN A O 1
ATOM 630 N N . LEU A 1 80 ? -1.397 2.497 9.422 1.00 95.50 80 LEU A N 1
ATOM 631 C CA . LEU A 1 80 ? -0.633 1.295 9.074 1.00 95.50 80 LEU A CA 1
ATOM 632 C C . LEU A 1 80 ? 0.436 0.975 10.128 1.00 95.50 80 LEU A C 1
ATOM 634 O O . LEU A 1 80 ? 0.596 -0.188 10.496 1.00 95.50 80 LEU A O 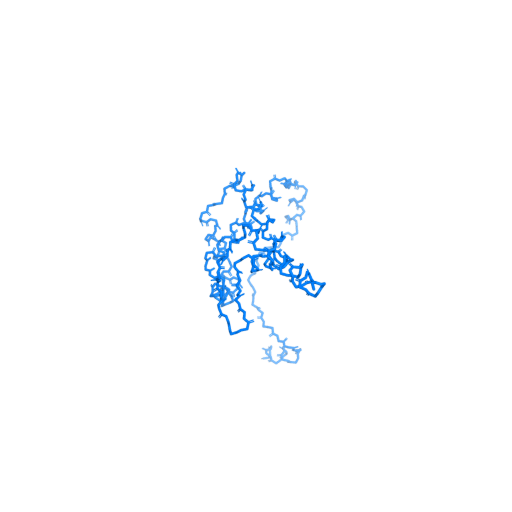1
ATOM 638 N N . LYS A 1 81 ? 1.136 1.985 10.652 1.00 95.31 81 LYS A N 1
ATOM 639 C CA . LYS A 1 81 ? 2.115 1.813 11.736 1.00 95.31 81 LYS A CA 1
ATOM 640 C C . LYS A 1 81 ? 1.459 1.300 13.015 1.00 95.31 81 LYS A C 1
ATOM 642 O O . LYS A 1 81 ? 1.992 0.383 13.633 1.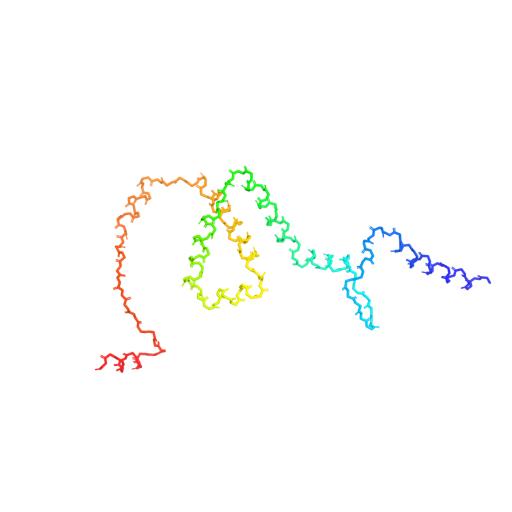00 95.31 81 LYS A O 1
ATOM 647 N N . GLU A 1 82 ? 0.305 1.844 13.394 1.00 95.12 82 GLU A N 1
ATOM 648 C CA . GLU A 1 82 ? -0.440 1.399 14.577 1.00 95.12 82 GLU A CA 1
ATOM 649 C C . GLU A 1 82 ? -0.934 -0.046 14.442 1.00 95.12 82 GLU A C 1
ATOM 651 O O . GLU A 1 82 ? -0.851 -0.820 15.396 1.00 95.12 82 GLU A O 1
ATOM 656 N N . MET A 1 83 ? -1.422 -0.427 13.258 1.00 92.88 83 MET A N 1
ATOM 657 C CA . MET A 1 83 ? -1.958 -1.769 13.016 1.00 92.88 83 MET A CA 1
ATOM 658 C C . MET A 1 83 ? -0.871 -2.840 12.899 1.00 92.88 83 MET A C 1
ATOM 660 O O . MET A 1 83 ? -1.051 -3.949 13.399 1.00 92.88 83 MET A O 1
ATOM 664 N N . TYR A 1 84 ? 0.237 -2.531 12.221 1.00 93.25 84 TYR A N 1
ATOM 665 C CA . TYR A 1 84 ? 1.244 -3.528 11.849 1.00 93.25 84 TYR A CA 1
ATOM 666 C C . TYR A 1 84 ? 2.527 -3.465 12.687 1.00 93.25 84 TYR A C 1
ATOM 668 O O . TYR A 1 84 ? 3.298 -4.429 12.685 1.00 93.25 84 TYR A O 1
ATOM 676 N N . GLY A 1 85 ? 2.771 -2.376 13.423 1.00 93.19 85 GLY A N 1
ATOM 677 C CA . GLY A 1 85 ? 3.939 -2.220 14.293 1.00 93.19 85 GLY A CA 1
ATOM 678 C C . GLY A 1 85 ? 5.244 -2.582 13.580 1.00 93.19 85 GLY A C 1
ATOM 679 O O . GLY A 1 85 ? 5.527 -2.093 12.491 1.00 93.19 85 GLY A O 1
ATOM 680 N N . THR A 1 86 ? 6.014 -3.515 14.145 1.00 94.19 86 THR A N 1
AT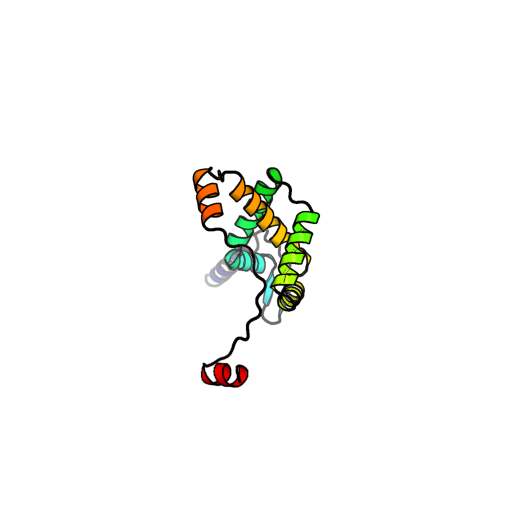OM 681 C CA . THR A 1 86 ? 7.303 -3.969 13.588 1.00 94.19 86 THR A CA 1
ATOM 682 C C . THR A 1 86 ? 7.209 -4.519 12.158 1.00 94.19 86 THR A C 1
ATOM 684 O O . THR A 1 86 ? 8.183 -4.456 11.410 1.00 94.19 86 THR A O 1
ATOM 687 N N . GLN A 1 87 ? 6.054 -5.049 11.736 1.00 94.12 87 GLN A N 1
ATOM 688 C CA . GLN A 1 87 ? 5.887 -5.519 10.356 1.00 94.12 87 GLN A CA 1
ATOM 689 C C . GLN A 1 87 ? 5.893 -4.362 9.349 1.00 94.12 87 GLN A C 1
ATOM 691 O O . GLN A 1 87 ? 6.360 -4.546 8.225 1.00 94.12 87 GLN A O 1
ATOM 696 N N . TYR A 1 88 ? 5.439 -3.171 9.752 1.00 94.88 88 TYR A N 1
ATOM 697 C CA . TYR A 1 88 ? 5.531 -1.971 8.922 1.00 94.88 88 TYR A CA 1
ATOM 698 C C . TYR A 1 88 ? 6.996 -1.606 8.658 1.00 94.88 88 TYR A C 1
ATOM 700 O O . TYR A 1 88 ? 7.384 -1.390 7.511 1.00 94.88 88 TYR A O 1
ATOM 708 N N . ASP A 1 89 ? 7.829 -1.607 9.701 1.00 93.62 89 ASP A N 1
ATOM 709 C CA . ASP A 1 89 ? 9.246 -1.256 9.575 1.00 93.62 89 ASP A CA 1
ATOM 710 C C . ASP A 1 89 ? 9.988 -2.226 8.646 1.00 93.62 89 ASP A C 1
ATOM 712 O O . ASP A 1 89 ? 10.777 -1.802 7.800 1.00 93.62 89 ASP A O 1
ATOM 716 N N . LEU A 1 90 ? 9.684 -3.525 8.735 1.00 95.50 90 LEU A N 1
ATOM 717 C CA . LEU A 1 90 ? 10.224 -4.534 7.819 1.00 95.50 90 LEU A CA 1
ATOM 718 C C . LEU A 1 90 ? 9.779 -4.294 6.370 1.00 95.50 90 LEU A C 1
ATOM 720 O O . LEU A 1 90 ? 10.594 -4.394 5.452 1.00 95.50 90 LEU A O 1
ATOM 724 N N . ALA A 1 91 ? 8.511 -3.937 6.152 1.00 93.56 91 ALA A N 1
ATOM 725 C CA . ALA A 1 91 ? 8.003 -3.623 4.819 1.00 93.56 91 ALA A CA 1
ATOM 726 C C . ALA A 1 91 ? 8.698 -2.389 4.219 1.00 93.56 91 ALA A C 1
ATOM 728 O O . ALA A 1 91 ? 9.033 -2.394 3.032 1.00 93.56 91 ALA A O 1
ATOM 729 N N . VAL A 1 92 ? 8.969 -1.364 5.034 1.00 95.62 92 VAL A N 1
ATOM 730 C CA . VAL A 1 92 ? 9.727 -0.174 4.621 1.00 95.62 92 VAL A CA 1
ATOM 731 C C . VAL A 1 92 ? 11.179 -0.520 4.305 1.00 95.62 92 VAL A C 1
ATOM 733 O O . VAL A 1 92 ? 11.702 -0.038 3.306 1.00 95.62 92 VAL A O 1
ATOM 736 N N . GLN A 1 93 ? 11.831 -1.374 5.095 1.00 95.50 93 GLN A N 1
ATOM 737 C CA . GLN A 1 93 ? 13.203 -1.807 4.808 1.00 95.50 93 GLN A CA 1
ATOM 738 C C . GLN A 1 93 ? 13.313 -2.573 3.484 1.00 95.50 93 GLN A C 1
ATOM 740 O O . GLN A 1 93 ? 14.295 -2.412 2.764 1.00 95.50 93 GLN A O 1
ATOM 745 N N . GLN A 1 94 ? 12.312 -3.392 3.155 1.00 94.38 94 GLN A N 1
ATOM 746 C CA . GLN A 1 94 ? 12.309 -4.203 1.935 1.00 94.38 94 GLN A CA 1
ATOM 747 C C . GLN A 1 94 ? 11.951 -3.402 0.680 1.00 94.38 94 GLN A C 1
ATOM 749 O O . GLN A 1 94 ? 12.571 -3.590 -0.363 1.00 94.38 94 GLN A O 1
ATOM 754 N N . ASN A 1 95 ? 10.946 -2.528 0.769 1.00 93.19 95 ASN A N 1
ATOM 755 C CA . ASN A 1 95 ? 10.370 -1.861 -0.404 1.00 93.19 95 ASN A CA 1
ATOM 756 C C . ASN A 1 95 ? 10.779 -0.386 -0.528 1.00 93.19 95 ASN A C 1
ATOM 758 O O . ASN A 1 95 ? 10.641 0.212 -1.594 1.00 93.19 95 ASN A O 1
ATOM 762 N N . GLY A 1 96 ? 11.285 0.208 0.551 1.00 95.50 96 GLY A N 1
ATOM 763 C CA . GLY A 1 96 ? 11.545 1.636 0.666 1.00 95.50 96 GLY A CA 1
ATOM 764 C C . GLY A 1 96 ? 10.294 2.435 1.035 1.00 95.50 96 GLY A C 1
ATOM 765 O O . GLY A 1 96 ? 9.177 2.137 0.614 1.00 95.50 96 GLY A O 1
ATOM 766 N N . GLU A 1 97 ? 10.487 3.512 1.798 1.00 92.75 97 GLU A N 1
ATOM 767 C CA . GLU A 1 97 ? 9.387 4.356 2.282 1.00 92.75 97 GLU A CA 1
ATOM 768 C C . GLU A 1 97 ? 8.563 4.942 1.130 1.00 92.75 97 GLU A C 1
ATOM 770 O O . GLU A 1 97 ? 7.335 4.900 1.155 1.00 92.75 97 GLU A O 1
ATOM 775 N N . LYS A 1 98 ? 9.229 5.422 0.074 1.00 95.31 98 LYS A N 1
ATOM 776 C CA . LYS A 1 98 ? 8.558 5.993 -1.099 1.00 95.31 98 LYS A CA 1
ATOM 777 C C . LYS A 1 98 ? 7.580 5.008 -1.749 1.00 95.31 98 LYS A C 1
ATOM 779 O O . LYS A 1 98 ? 6.489 5.422 -2.123 1.00 95.31 98 LYS A O 1
ATOM 784 N N . ALA A 1 99 ? 7.935 3.726 -1.852 1.00 94.25 99 ALA A N 1
ATOM 785 C CA . ALA A 1 99 ? 7.058 2.721 -2.450 1.00 94.25 99 ALA A CA 1
ATOM 786 C C . ALA A 1 99 ? 5.779 2.523 -1.624 1.00 94.25 99 ALA A C 1
ATOM 788 O O . ALA A 1 99 ? 4.687 2.452 -2.184 1.00 94.25 99 ALA A O 1
ATOM 789 N N . ILE A 1 100 ? 5.901 2.516 -0.293 1.00 95.50 100 ILE A N 1
ATOM 790 C CA . ILE A 1 100 ? 4.749 2.440 0.613 1.00 95.50 100 ILE A CA 1
ATOM 791 C C . ILE A 1 100 ? 3.870 3.689 0.477 1.00 95.50 100 ILE A C 1
ATOM 793 O O . ILE A 1 100 ? 2.650 3.570 0.376 1.00 95.50 100 ILE A O 1
ATOM 797 N N . ARG A 1 101 ? 4.468 4.887 0.397 1.00 96.62 101 ARG A N 1
ATOM 798 C CA . ARG A 1 101 ? 3.719 6.141 0.185 1.00 96.62 101 ARG A CA 1
ATOM 799 C C . ARG A 1 101 ? 2.967 6.148 -1.150 1.00 96.62 101 ARG A C 1
ATOM 801 O O . ARG A 1 101 ? 1.800 6.536 -1.187 1.00 96.62 101 ARG A O 1
ATOM 808 N N . ASP A 1 102 ? 3.610 5.699 -2.227 1.00 95.50 102 ASP A N 1
ATOM 809 C CA . ASP A 1 102 ? 3.007 5.626 -3.563 1.00 95.50 102 ASP A CA 1
ATOM 810 C C . ASP A 1 102 ? 1.840 4.611 -3.589 1.00 95.50 102 ASP A C 1
ATOM 812 O O . ASP A 1 102 ? 0.784 4.897 -4.161 1.00 95.50 102 ASP A O 1
ATOM 816 N N . MET A 1 103 ? 1.977 3.476 -2.889 1.00 95.38 103 MET A N 1
ATOM 817 C CA . MET A 1 103 ? 0.901 2.492 -2.704 1.00 95.38 103 MET A CA 1
ATOM 818 C C . MET A 1 103 ? -0.298 3.094 -1.954 1.00 95.38 103 MET A C 1
ATOM 820 O O . MET A 1 103 ? -1.425 3.034 -2.445 1.00 95.38 103 MET A O 1
ATOM 824 N N . VAL A 1 104 ? -0.054 3.744 -0.811 1.00 97.38 104 VAL A N 1
ATOM 825 C CA . VAL A 1 104 ? -1.094 4.406 -0.001 1.00 97.38 104 VAL A CA 1
ATOM 826 C C . VAL A 1 104 ? -1.835 5.463 -0.819 1.00 97.38 104 VAL A C 1
ATOM 828 O O . VAL A 1 104 ? -3.064 5.523 -0.809 1.00 97.38 104 VAL A O 1
ATOM 831 N N . LYS A 1 105 ? -1.106 6.284 -1.581 1.00 97.62 105 LYS A N 1
ATOM 832 C CA . LYS A 1 105 ? -1.702 7.291 -2.464 1.00 97.62 105 LYS A CA 1
ATOM 833 C C . LYS A 1 105 ? -2.637 6.653 -3.494 1.00 97.62 105 LYS A C 1
ATOM 835 O O . LYS A 1 105 ? -3.744 7.152 -3.703 1.00 97.62 105 LYS A O 1
ATOM 840 N N . LEU A 1 106 ? -2.204 5.573 -4.144 1.00 97.56 106 LEU A N 1
ATOM 841 C CA . LEU A 1 106 ? -3.012 4.865 -5.134 1.00 97.56 106 LEU A CA 1
ATOM 842 C C . LEU A 1 106 ? -4.281 4.264 -4.515 1.00 97.56 106 LEU A C 1
ATOM 844 O O . LEU A 1 106 ? -5.355 4.353 -5.116 1.00 97.56 106 LEU A O 1
ATOM 848 N N . ASP A 1 107 ? -4.186 3.711 -3.311 1.00 96.94 107 ASP A N 1
ATOM 849 C CA . ASP A 1 107 ? -5.344 3.171 -2.601 1.00 96.94 107 ASP A CA 1
ATOM 850 C C . ASP A 1 107 ? -6.321 4.268 -2.176 1.00 96.94 107 ASP A C 1
ATOM 852 O O . ASP A 1 107 ? -7.522 4.125 -2.397 1.00 96.94 107 ASP A O 1
ATOM 856 N N . LEU A 1 108 ? -5.838 5.414 -1.691 1.00 97.81 108 LEU A N 1
ATOM 857 C CA . LEU A 1 108 ? -6.688 6.570 -1.390 1.00 97.81 108 LEU A CA 1
ATOM 858 C C . LEU A 1 108 ? -7.411 7.096 -2.639 1.00 97.81 108 LEU A C 1
ATOM 860 O O . LEU A 1 108 ? -8.597 7.423 -2.580 1.00 97.81 108 LEU A O 1
ATOM 864 N N . LEU A 1 109 ? -6.736 7.141 -3.793 1.00 97.62 109 LEU A N 1
ATOM 865 C CA . LEU A 1 109 ? -7.367 7.504 -5.067 1.00 97.62 109 LEU A CA 1
ATOM 866 C C . LEU A 1 109 ? -8.496 6.534 -5.438 1.00 97.62 109 LEU A C 1
ATOM 868 O O . LEU A 1 109 ? -9.569 6.966 -5.862 1.00 97.62 109 LEU A O 1
ATOM 872 N N . ARG A 1 110 ? -8.267 5.229 -5.266 1.00 96.00 110 ARG A N 1
ATOM 873 C CA . ARG A 1 110 ? -9.268 4.186 -5.532 1.00 96.00 110 ARG A CA 1
ATOM 874 C C . ARG A 1 110 ? -10.437 4.258 -4.561 1.00 96.00 110 ARG A C 1
ATOM 876 O O . ARG A 1 110 ? -11.574 4.134 -5.000 1.00 96.00 110 ARG A O 1
ATOM 883 N N . GLN A 1 111 ? -10.179 4.502 -3.278 1.00 95.00 111 GLN A N 1
ATOM 884 C CA . GLN A 1 111 ? -11.223 4.681 -2.270 1.00 95.00 111 GLN A CA 1
ATOM 885 C C . GLN A 1 111 ? -12.120 5.872 -2.612 1.00 95.00 111 GLN A C 1
ATOM 887 O O . GLN A 1 111 ? -13.338 5.729 -2.619 1.00 95.00 111 GLN A O 1
ATOM 892 N N . LYS A 1 112 ? -11.538 7.022 -2.979 1.00 95.19 112 LYS A N 1
ATOM 893 C CA . LYS A 1 112 ? -12.314 8.204 -3.393 1.00 95.19 112 LYS A CA 1
ATOM 894 C C . LYS A 1 112 ? -13.184 7.925 -4.614 1.00 95.19 112 LYS A C 1
ATOM 896 O O . LYS A 1 112 ? -14.348 8.307 -4.622 1.00 95.19 112 LYS A O 1
ATOM 901 N N . ALA A 1 113 ? -12.641 7.218 -5.601 1.00 94.56 113 ALA A N 1
ATOM 902 C CA . ALA A 1 113 ? -13.398 6.809 -6.777 1.00 94.56 113 ALA A CA 1
ATOM 903 C C . ALA A 1 113 ? -14.538 5.844 -6.428 1.00 94.56 113 ALA A C 1
ATOM 905 O O . ALA A 1 113 ? -15.658 6.017 -6.892 1.00 94.56 113 ALA A O 1
ATOM 906 N N . ALA A 1 114 ? -14.271 4.854 -5.575 1.00 92.62 114 ALA A N 1
ATOM 907 C CA . ALA A 1 114 ? -15.277 3.893 -5.138 1.00 92.62 114 ALA A CA 1
ATOM 908 C C . ALA A 1 114 ? -16.397 4.549 -4.317 1.00 92.62 114 ALA A C 1
ATOM 910 O O . ALA A 1 114 ? -17.529 4.086 -4.365 1.00 92.62 114 ALA A O 1
ATOM 911 N N . MET A 1 115 ? -16.092 5.615 -3.573 1.00 90.75 115 MET A N 1
ATOM 912 C CA . MET A 1 115 ? -17.059 6.336 -2.744 1.00 90.75 115 MET A CA 1
ATOM 913 C C . MET A 1 115 ? -17.893 7.371 -3.510 1.00 90.75 115 MET A C 1
ATOM 915 O O . MET A 1 115 ? -18.934 7.768 -2.995 1.00 90.75 115 MET A O 1
ATOM 919 N N . GLU A 1 116 ? -17.479 7.809 -4.704 1.00 89.75 116 GLU A N 1
ATOM 920 C CA . GLU A 1 116 ? -18.166 8.883 -5.445 1.00 89.75 116 GLU A CA 1
ATOM 921 C C . GLU A 1 116 ? -19.621 8.528 -5.794 1.00 89.75 116 GLU A C 1
ATOM 923 O O . GLU A 1 116 ? -20.511 9.367 -5.659 1.00 89.75 116 GLU A O 1
ATOM 928 N N . ASP A 1 117 ? -19.873 7.274 -6.175 1.00 84.62 117 ASP A N 1
ATOM 929 C CA . ASP A 1 117 ? -21.196 6.806 -6.609 1.00 84.62 117 ASP A CA 1
ATOM 930 C C . ASP A 1 117 ? -22.014 6.137 -5.488 1.00 84.62 117 ASP A C 1
ATOM 932 O O . ASP A 1 117 ? -23.159 5.722 -5.703 1.00 84.62 117 ASP A O 1
ATOM 936 N N . ILE A 1 118 ? -21.459 6.028 -4.276 1.00 88.12 118 ILE A N 1
ATOM 937 C CA . ILE A 1 118 ? -22.151 5.399 -3.147 1.00 88.12 118 ILE A CA 1
ATOM 938 C C . ILE A 1 118 ? -23.170 6.378 -2.562 1.00 88.12 118 ILE A C 1
ATOM 940 O O . ILE A 1 118 ? 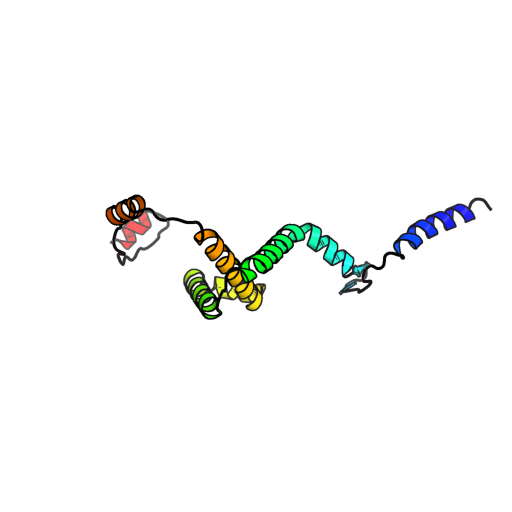-22.828 7.428 -2.020 1.00 88.12 118 ILE A O 1
ATOM 944 N N . LYS A 1 119 ? -24.448 5.994 -2.613 1.00 87.31 119 LYS A N 1
ATOM 945 C CA . LYS A 1 119 ? -25.548 6.716 -1.964 1.00 87.31 119 LYS A CA 1
ATOM 946 C C . LYS A 1 119 ? -26.027 5.934 -0.754 1.00 87.31 119 LYS A C 1
ATOM 948 O O . LYS A 1 119 ? -26.588 4.856 -0.906 1.00 87.31 119 LYS A O 1
ATOM 953 N N . VAL A 1 120 ? -25.834 6.502 0.432 1.00 89.12 120 VAL A N 1
ATOM 954 C CA . VAL A 1 120 ? -26.361 5.937 1.679 1.00 89.12 120 VAL A CA 1
ATOM 955 C C . VAL A 1 120 ? -27.808 6.386 1.846 1.00 89.12 120 VAL A C 1
ATOM 957 O O . VAL A 1 120 ? -28.089 7.585 1.861 1.00 89.12 120 VAL A O 1
ATOM 960 N N . THR A 1 121 ? -28.733 5.436 1.955 1.00 93.75 121 THR A N 1
ATOM 961 C CA . THR A 1 121 ? -30.158 5.727 2.153 1.00 93.75 121 THR A CA 1
ATOM 962 C C . THR A 1 121 ? -30.504 5.914 3.630 1.00 93.75 121 THR A C 1
ATOM 964 O O . THR A 1 121 ? -29.887 5.326 4.520 1.00 93.75 121 THR A O 1
ATOM 967 N N . ASP A 1 122 ? -31.571 6.666 3.911 1.00 93.75 122 ASP A N 1
ATOM 968 C CA . ASP A 1 122 ? -32.082 6.840 5.281 1.00 93.75 122 ASP A CA 1
ATOM 969 C C . ASP A 1 122 ? -32.455 5.514 5.950 1.00 93.75 122 ASP A C 1
ATOM 971 O O . ASP A 1 122 ? -32.365 5.377 7.171 1.00 93.75 122 ASP A O 1
ATOM 975 N N . LYS A 1 123 ? -32.897 4.530 5.158 1.00 94.06 123 LYS A N 1
ATOM 976 C CA . LYS A 1 123 ? -33.220 3.192 5.653 1.00 94.06 123 LYS A CA 1
ATOM 977 C C . LYS A 1 123 ? -31.963 2.491 6.164 1.00 94.06 123 LYS A C 1
ATOM 979 O O . LYS A 1 123 ? -31.960 2.040 7.303 1.00 94.06 123 LYS A O 1
ATOM 984 N N . GLU A 1 124 ? -30.899 2.465 5.364 1.00 93.00 124 GLU A N 1
ATOM 985 C CA . GLU A 1 124 ? -29.613 1.876 5.760 1.00 93.00 124 GLU A CA 1
ATOM 986 C C . GLU A 1 124 ? -29.027 2.585 6.982 1.00 93.00 124 GLU A C 1
ATOM 988 O O . GLU A 1 124 ? -28.513 1.931 7.888 1.00 93.00 124 GLU A O 1
ATOM 993 N N . LEU A 1 125 ? -29.171 3.911 7.059 1.00 93.31 125 LEU A N 1
ATOM 994 C CA . LEU A 1 125 ? -28.708 4.682 8.209 1.00 93.31 125 LEU A CA 1
ATOM 995 C C . LEU A 1 125 ? -29.490 4.340 9.488 1.00 93.31 125 LEU A C 1
ATOM 997 O O . LEU A 1 125 ? -28.888 4.141 10.545 1.00 93.31 125 LEU A O 1
ATOM 1001 N N . LYS A 1 126 ? -30.825 4.235 9.407 1.00 94.38 126 LYS A N 1
ATOM 1002 C CA . LYS A 1 126 ? -31.678 3.828 10.540 1.00 94.38 126 LYS A CA 1
ATOM 1003 C C . LYS A 1 126 ? -31.388 2.397 10.979 1.00 94.38 126 LYS A C 1
ATOM 1005 O O . LYS A 1 126 ? -31.303 2.139 12.180 1.00 94.38 126 LYS A O 1
ATOM 1010 N N . ASP A 1 127 ? -31.212 1.489 10.024 1.00 94.81 127 ASP A N 1
ATOM 1011 C CA . ASP A 1 127 ? -30.883 0.092 10.295 1.00 94.81 127 ASP A CA 1
ATOM 1012 C C . ASP A 1 127 ? -29.496 -0.028 10.947 1.00 94.81 127 ASP A C 1
ATOM 1014 O O . ASP A 1 127 ? -29.340 -0.764 11.925 1.00 94.81 127 ASP A O 1
ATOM 1018 N N . TYR A 1 128 ? -28.507 0.748 10.491 1.00 93.25 128 TYR A N 1
ATOM 1019 C CA . TYR A 1 128 ? -27.196 0.832 11.135 1.00 93.25 128 TYR A CA 1
ATOM 1020 C C . TYR A 1 128 ? -27.309 1.370 12.565 1.00 93.25 128 TYR A C 1
ATOM 1022 O O . TYR A 1 128 ? -26.808 0.744 13.495 1.00 93.25 128 TYR A O 1
ATOM 1030 N N . TYR A 1 129 ? -28.019 2.484 12.767 1.00 92.94 129 TYR A N 1
ATOM 1031 C CA . TYR A 1 129 ? -28.181 3.094 14.088 1.00 92.94 129 TYR A CA 1
ATOM 1032 C C . TYR A 1 129 ? -28.877 2.159 15.085 1.00 92.94 129 TYR A C 1
ATOM 1034 O O . TYR A 1 129 ? -28.437 2.039 16.225 1.00 92.94 129 TYR A O 1
ATOM 1042 N N . LYS A 1 130 ? -29.923 1.439 14.656 1.00 94.62 130 LYS A N 1
ATOM 1043 C CA . LYS A 1 130 ? -30.646 0.476 15.503 1.00 94.62 130 LYS A CA 1
ATOM 1044 C C . LYS A 1 130 ? -29.756 -0.674 15.985 1.00 94.62 130 LYS A C 1
ATOM 1046 O O . LYS A 1 130 ? -29.958 -1.180 17.086 1.00 94.62 130 LYS A O 1
ATOM 1051 N N . ASN A 1 131 ? -28.797 -1.092 15.163 1.00 93.12 131 ASN A N 1
ATOM 1052 C CA . ASN A 1 131 ? -27.874 -2.183 15.477 1.00 93.12 131 ASN A CA 1
ATOM 1053 C C . ASN A 1 131 ? -26.538 -1.700 16.059 1.00 93.12 131 ASN A C 1
ATOM 1055 O O . ASN A 1 131 ? -25.725 -2.523 16.488 1.00 93.12 131 ASN A O 1
ATOM 1059 N N . TYR A 1 132 ? -26.296 -0.388 16.075 1.00 92.62 132 TYR A N 1
ATOM 1060 C CA . TYR A 1 132 ? -25.052 0.183 16.558 1.00 92.62 132 TYR A CA 1
ATOM 1061 C C . TYR A 1 132 ? -24.892 -0.093 18.053 1.00 92.62 132 TYR A C 1
ATOM 1063 O O . TYR A 1 132 ? -25.706 0.317 18.882 1.00 92.62 132 TYR A O 1
ATOM 1071 N N . LYS A 1 133 ? -23.805 -0.778 18.406 1.00 91.12 133 LYS A N 1
ATOM 1072 C CA . LYS A 1 133 ? -23.379 -0.951 19.793 1.00 91.12 133 LYS A CA 1
ATOM 1073 C C . LYS A 1 133 ? -22.207 -0.007 20.053 1.00 91.12 133 LYS A C 1
ATOM 1075 O O . LYS A 1 133 ? -21.268 0.004 19.255 1.00 91.12 133 LYS A O 1
ATOM 1080 N N . PRO A 1 134 ? -22.238 0.784 21.138 1.00 88.88 134 PRO A N 1
ATOM 1081 C CA . PRO A 1 134 ? -21.150 1.698 21.450 1.00 88.88 134 PRO A CA 1
ATOM 1082 C C . PRO A 1 134 ? -19.847 0.925 21.647 1.00 88.88 134 PRO A C 1
ATOM 1084 O O . PRO A 1 134 ? -19.847 -0.212 22.125 1.00 88.88 134 PRO A O 1
ATOM 1087 N N . LYS A 1 135 ? -18.726 1.560 21.291 1.00 89.44 135 LYS A N 1
ATOM 1088 C CA . LYS A 1 135 ? -17.402 0.994 21.549 1.00 89.44 135 LYS A CA 1
ATOM 1089 C C . LYS A 1 135 ? -17.238 0.765 23.053 1.00 89.44 135 LYS A C 1
ATOM 1091 O O . LYS A 1 135 ? -17.377 1.700 23.839 1.00 89.44 135 LYS A O 1
ATOM 1096 N N . ILE A 1 136 ? -16.918 -0.468 23.433 1.00 93.81 136 ILE A N 1
ATOM 1097 C CA . ILE A 1 136 ? -16.549 -0.838 24.802 1.00 93.81 136 ILE A CA 1
ATOM 1098 C C . ILE A 1 136 ? -15.047 -1.109 24.865 1.00 93.81 136 ILE A C 1
ATOM 1100 O O . ILE A 1 136 ? -14.468 -1.649 23.923 1.00 93.81 136 ILE A O 1
ATOM 1104 N N . ARG A 1 137 ? -14.406 -0.735 25.976 1.00 91.88 137 ARG A N 1
ATOM 1105 C CA . ARG A 1 137 ? -13.017 -1.111 26.253 1.00 91.88 137 ARG A CA 1
ATOM 1106 C C . ARG A 1 137 ? -13.024 -2.430 27.016 1.00 91.88 137 ARG A C 1
ATOM 1108 O O . ARG A 1 137 ? -13.539 -2.485 28.128 1.00 91.88 137 ARG A O 1
ATOM 1115 N N . ALA A 1 138 ? -12.449 -3.466 26.421 1.00 92.94 138 ALA A N 1
ATOM 1116 C CA . ALA A 1 138 ? -12.279 -4.771 27.044 1.00 92.94 138 ALA A CA 1
ATOM 1117 C C . ALA A 1 138 ? -10.836 -5.249 26.858 1.00 92.94 138 ALA A C 1
ATOM 1119 O O . ALA A 1 138 ? -10.201 -4.936 25.852 1.00 92.94 138 ALA A O 1
ATOM 1120 N N . SER A 1 139 ? -10.341 -6.013 27.827 1.00 94.12 139 SER A N 1
ATOM 1121 C CA . SER A 1 139 ? -9.087 -6.757 27.721 1.00 94.12 139 SER A CA 1
ATOM 1122 C C . SER A 1 139 ? -9.419 -8.239 27.614 1.00 94.12 139 SER A C 1
ATOM 1124 O O . SER A 1 139 ? -10.372 -8.702 28.241 1.00 94.12 139 SER A O 1
ATOM 1126 N N . HIS A 1 140 ? -8.639 -8.990 26.844 1.00 92.75 140 HIS A N 1
ATOM 1127 C CA . HIS A 1 140 ? -8.764 -10.441 26.773 1.00 92.75 140 HIS A CA 1
ATOM 1128 C C . HIS A 1 140 ? -7.383 -11.091 26.852 1.00 92.75 140 HIS A C 1
ATOM 1130 O O . HIS A 1 140 ? -6.382 -10.485 26.476 1.00 92.75 140 HIS A O 1
ATOM 1136 N N . ILE A 1 141 ? -7.345 -12.326 27.349 1.00 93.69 141 ILE A N 1
ATOM 1137 C CA . ILE A 1 141 ? -6.151 -13.171 27.359 1.00 93.69 141 ILE A CA 1
ATOM 1138 C C . ILE A 1 141 ? -6.448 -14.336 26.419 1.00 93.69 141 ILE A C 1
ATOM 1140 O O . ILE A 1 141 ? -7.391 -15.093 26.646 1.00 93.69 141 ILE A O 1
ATOM 1144 N N . LEU A 1 142 ? -5.685 -14.445 25.332 1.00 95.44 142 LEU A N 1
ATOM 1145 C CA . LEU A 1 142 ? -5.803 -15.549 24.385 1.00 95.44 142 LEU A CA 1
ATOM 1146 C C . LEU A 1 142 ? -4.912 -16.705 24.846 1.00 95.44 142 LEU A C 1
ATOM 1148 O O . LEU A 1 142 ? -3.711 -16.528 25.027 1.00 95.44 142 LEU A O 1
ATOM 1152 N N . VAL A 1 143 ? -5.499 -17.889 25.012 1.00 96.38 143 VAL A N 1
ATOM 1153 C CA . VAL A 1 143 ? -4.794 -19.110 25.421 1.00 96.38 143 VAL A CA 1
ATOM 1154 C C . VAL A 1 143 ? -5.113 -20.260 24.481 1.00 96.38 143 VAL A C 1
ATOM 1156 O O . VAL A 1 143 ? -6.116 -20.237 23.770 1.00 96.38 143 VAL A O 1
ATOM 1159 N N . LYS A 1 144 ? -4.241 -21.269 24.475 1.00 96.25 144 LYS A N 1
ATOM 1160 C CA . LYS A 1 144 ? -4.342 -22.408 23.562 1.00 96.25 144 LYS A CA 1
ATOM 1161 C C . LYS A 1 144 ? -5.488 -23.361 23.910 1.00 96.25 144 LYS A C 1
ATOM 1163 O O . LYS A 1 144 ? -6.066 -23.953 23.003 1.00 96.25 144 LYS A O 1
ATOM 1168 N N . ASP A 1 145 ? -5.802 -23.526 25.194 1.00 96.06 145 ASP A N 1
ATOM 1169 C CA . ASP A 1 145 ? -6.807 -24.479 25.657 1.00 96.06 145 ASP A CA 1
ATOM 1170 C C . ASP A 1 145 ? -7.569 -24.004 26.906 1.00 96.06 145 ASP A C 1
ATOM 1172 O O . ASP A 1 145 ? -7.172 -23.077 27.617 1.00 96.06 145 ASP A O 1
ATOM 1176 N N . GLU A 1 146 ? -8.708 -24.653 27.158 1.00 95.50 146 GLU A N 1
ATOM 1177 C CA . GLU A 1 146 ? -9.602 -24.341 28.277 1.00 95.50 146 GLU A CA 1
ATOM 1178 C C . GLU A 1 146 ? -8.945 -24.592 29.640 1.00 95.50 146 GLU A C 1
ATOM 1180 O O . GLU A 1 146 ? -9.272 -23.913 30.615 1.00 95.50 146 GLU A O 1
ATOM 1185 N N . LYS A 1 147 ? -8.010 -25.546 29.733 1.00 95.75 147 LYS A N 1
ATOM 1186 C CA . LYS A 1 147 ? -7.323 -25.845 30.991 1.00 95.75 147 LYS A CA 1
ATOM 1187 C C . LYS A 1 147 ? -6.460 -24.654 31.402 1.00 95.75 147 LYS A C 1
ATOM 1189 O O . LYS A 1 147 ? -6.605 -24.185 32.527 1.00 95.75 147 LYS A O 1
ATOM 1194 N N . THR A 1 148 ? -5.656 -24.111 30.485 1.00 94.81 148 THR A N 1
ATOM 1195 C CA . THR A 1 148 ? -4.886 -22.880 30.718 1.00 94.81 148 THR A CA 1
ATOM 1196 C C . THR A 1 148 ? -5.803 -21.696 31.034 1.00 94.81 148 THR A C 1
ATOM 1198 O O . THR A 1 148 ? -5.496 -20.899 31.916 1.00 94.81 148 THR A O 1
ATOM 1201 N N . ALA A 1 149 ? -6.965 -21.594 30.376 1.00 96.31 149 ALA A N 1
ATOM 1202 C CA . ALA A 1 149 ? -7.937 -20.539 30.678 1.00 96.31 149 ALA A CA 1
ATOM 1203 C C . ALA A 1 149 ? -8.457 -20.624 32.124 1.00 96.31 149 ALA A C 1
ATOM 1205 O O . ALA A 1 149 ? -8.570 -19.605 32.804 1.00 96.31 149 ALA A O 1
ATOM 1206 N N . LYS A 1 150 ? -8.781 -21.837 32.596 1.00 95.56 150 LYS A N 1
ATOM 1207 C CA . LYS A 1 150 ? -9.262 -22.081 33.965 1.00 95.56 150 LYS A CA 1
ATOM 1208 C C . LYS A 1 150 ? -8.186 -21.826 35.013 1.00 95.56 150 LYS A C 1
ATOM 1210 O O . LYS A 1 150 ? -8.524 -21.340 36.083 1.00 95.56 150 LYS A O 1
ATOM 1215 N N . GLU A 1 151 ? -6.9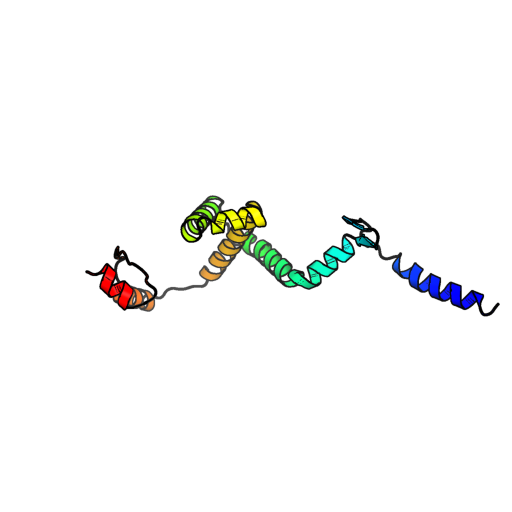31 -22.130 34.697 1.00 94.31 151 GLU A N 1
ATOM 1216 C CA . GLU A 1 151 ? -5.787 -21.862 35.571 1.00 94.31 151 GLU A CA 1
ATOM 1217 C C . GLU A 1 151 ? -5.548 -20.358 35.751 1.00 94.31 151 GLU A C 1
ATOM 1219 O O . GLU A 1 151 ? -5.446 -19.902 36.877 1.00 94.31 151 GLU A O 1
ATOM 1224 N N . ILE A 1 152 ? -5.561 -19.571 34.668 1.00 91.81 152 ILE A N 1
ATOM 1225 C CA . ILE A 1 152 ? -5.390 -18.103 34.726 1.00 91.81 152 ILE A CA 1
ATOM 1226 C C . ILE A 1 152 ? -6.586 -17.401 35.392 1.00 91.81 152 ILE A C 1
ATOM 1228 O O . ILE A 1 152 ? -6.461 -16.284 35.888 1.00 91.81 152 ILE A O 1
ATOM 1232 N N . LYS A 1 153 ? -7.767 -18.030 35.369 1.00 88.62 153 LYS A N 1
ATOM 1233 C CA . LYS A 1 153 ? -8.976 -17.511 36.021 1.00 88.62 153 LYS A CA 1
ATOM 1234 C C . LYS A 1 153 ? -8.937 -17.653 37.553 1.00 88.62 153 LYS A C 1
ATOM 1236 O O . LYS A 1 153 ? -9.668 -16.912 38.212 1.00 88.62 153 LYS A O 1
ATOM 1241 N N . ALA A 1 154 ? -8.198 -18.634 38.077 1.00 58.12 154 ALA A N 1
ATOM 1242 C CA . ALA A 1 154 ? -8.097 -18.938 39.507 1.00 58.12 154 ALA A CA 1
ATOM 1243 C C . ALA A 1 154 ? -7.136 -17.977 40.219 1.00 58.12 154 ALA A C 1
ATOM 1245 O O . ALA A 1 154 ? -7.458 -17.615 41.373 1.00 58.12 154 ALA A O 1
#

Foldseek 3Di:
DVVVVVVVVVVVVVVVVVPDPDQQDFPDDDPVDTDGPRNVVVVCCVVCVVVVVVLVVLCVVLVVVDDDDVVNLVVVLVVVCVVQPVNSVVVCVVQNPVRSSSVSSSVVSVVCVVCPPDDDDPVNVVVCVVPDDDDDDDDDDDDDDPVVVVVVVD

Sequence (154 aa):
MRKWMIVAAVAAVFGLSACNNGDSEVIVKTKDGNITKEEFYNEMKARVGKEVIRDLVHEKVLSKKYKVTDKEIDKEIENLKEMYGTQYDLAVQQNGEKAIRDMVKLDLLRQKAAMEDIKVTDKELKDYYKNYKPKIRASHILVKDEKTAKEIKA

Secondary structure (DSSP, 8-state):
-HHHHHHHHHHHHHHHTT-S-----EEEEETTEEEEHHHHHHHHHHHHHHHHHHHHHHHHHHHHH----HHHHHHHHHHHHHHHTHHHHHHHHHH-HHHHHHHHHHHHHHHHHHHHT----HHHHHHHHHHPPPP--------SSHHHHHHHH-